Protein AF-A0A920S1W5-F1 (afdb_monomer)

Sequence (47 aa):
MNSPFVVTSGEPAGIGPDICLSIAKRKDNSDFVIFGNIDLLNQRANT

pLDDT: mean 93.22, std 6.95, range [61.94, 97.94]

Mean predicted aligned error: 3.22 Å

Secondary structure (DSSP, 8-state):
-PPPEEEE---TTSSHHHHHHHHHT-TT--SEEEES-HHHHHHHHT-

Solvent-accessible surface area (backbone atoms only — not comparable to full-atom values): 3046 Å² total; per-residue (Å²): 134,84,82,64,46,79,42,70,28,69,56,87,90,53,62,39,48,59,50,54,56,52,48,71,70,43,93,84,54,73,71,64,45,79,50,65,63,64,67,61,49,53,54,63,73,75,109

Radius of gyration: 10.86 Å; Cα contacts (8 Å, |Δi|>4): 47; chains: 1; bounding box: 33×18×25 Å

Nearest PDB structures (foldseek):
  8apo-assembly1_Ac  TM=3.244E-01  e=2.347E+00  Polytomella magna

Foldseek 3Di:
DDDAAEAELPDLVDCSLVVVVVLVPDPPHDRHDYDYDPVSSVVNVVD

Structu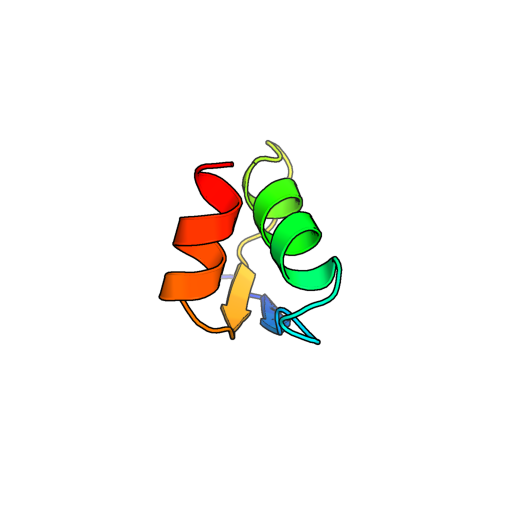re (mmCIF, N/CA/C/O backbone):
data_AF-A0A920S1W5-F1
#
_entry.id   AF-A0A920S1W5-F1
#
loop_
_atom_site.group_PDB
_atom_site.id
_atom_site.type_symbol
_atom_site.label_atom_id
_atom_site.label_alt_id
_atom_site.label_comp_id
_atom_site.label_asym_id
_atom_site.label_entity_id
_atom_site.label_seq_id
_atom_site.pdbx_PDB_ins_code
_atom_site.Cartn_x
_atom_site.Cartn_y
_atom_site.Cartn_z
_atom_site.occupancy
_atom_site.B_iso_or_equiv
_atom_site.auth_seq_id
_atom_site.auth_comp_id
_atom_site.auth_asym_id
_atom_site.auth_atom_id
_atom_site.pdbx_PDB_model_num
ATOM 1 N N . MET A 1 1 ? -24.538 7.070 8.614 1.00 61.94 1 MET A N 1
ATOM 2 C CA . MET A 1 1 ? -23.438 6.238 8.087 1.00 61.94 1 MET A CA 1
ATOM 3 C C . MET A 1 1 ? -22.755 7.065 7.013 1.00 61.94 1 MET A C 1
ATOM 5 O O . MET A 1 1 ? -23.449 7.496 6.100 1.00 61.94 1 MET A O 1
ATOM 9 N N . ASN A 1 2 ? -21.478 7.409 7.187 1.00 80.38 2 ASN A N 1
ATOM 10 C CA . ASN A 1 2 ? -20.751 8.194 6.186 1.00 80.38 2 ASN A CA 1
ATOM 11 C C . ASN A 1 2 ? -20.355 7.277 5.023 1.00 80.38 2 ASN A C 1
ATOM 13 O O . ASN A 1 2 ? -20.053 6.107 5.246 1.00 80.38 2 ASN A O 1
ATOM 17 N N . SER A 1 3 ? -20.384 7.786 3.792 1.00 87.12 3 SER A N 1
ATOM 18 C CA . SER A 1 3 ? -19.872 7.028 2.643 1.00 87.12 3 SER A CA 1
ATOM 19 C C . SER A 1 3 ? -18.340 7.031 2.682 1.00 87.12 3 SER A C 1
ATOM 21 O O . SER A 1 3 ? -17.771 8.100 2.918 1.00 87.12 3 SER A O 1
ATOM 23 N N . PRO A 1 4 ? -17.667 5.886 2.472 1.00 90.81 4 PRO A N 1
ATOM 24 C CA . PRO A 1 4 ? -16.212 5.839 2.491 1.00 90.81 4 PRO A CA 1
ATOM 25 C C . PRO A 1 4 ? -15.630 6.556 1.269 1.00 90.81 4 PRO A C 1
ATOM 27 O O . PRO A 1 4 ? -16.198 6.513 0.175 1.00 90.81 4 PRO A O 1
ATOM 30 N N . PHE A 1 5 ? -14.466 7.178 1.439 1.00 92.19 5 PHE A N 1
ATOM 31 C CA . PHE A 1 5 ? -13.714 7.735 0.314 1.00 92.19 5 PHE A CA 1
ATOM 32 C C . PHE A 1 5 ? -12.986 6.620 -0.433 1.00 92.19 5 PHE A C 1
ATOM 34 O O . PHE A 1 5 ? -12.355 5.769 0.185 1.00 92.19 5 PHE A O 1
ATOM 41 N N . VAL A 1 6 ? -13.025 6.631 -1.763 1.00 95.50 6 VAL A N 1
ATOM 42 C CA . VAL A 1 6 ? -12.226 5.700 -2.570 1.00 95.50 6 VAL A CA 1
ATOM 43 C C . VAL A 1 6 ? -10.940 6.393 -2.996 1.00 95.50 6 VAL A C 1
ATOM 45 O O . VAL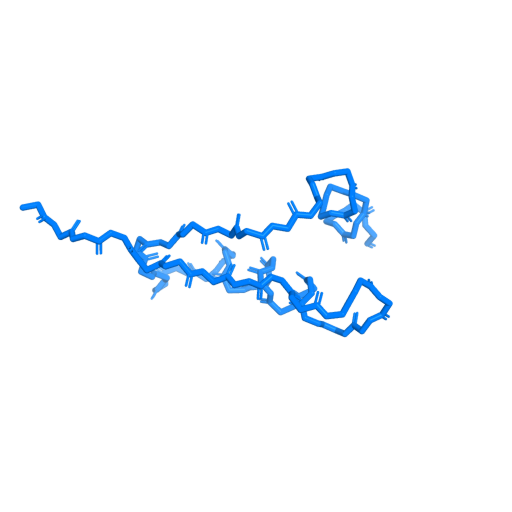 A 1 6 ? -10.976 7.476 -3.579 1.00 95.50 6 VAL A O 1
ATOM 48 N N . VAL A 1 7 ? -9.805 5.759 -2.714 1.00 95.31 7 VAL A N 1
ATOM 49 C CA . VAL A 1 7 ? -8.469 6.253 -3.057 1.00 95.31 7 VAL A CA 1
ATOM 50 C C . VAL A 1 7 ? -7.809 5.251 -3.992 1.00 95.31 7 VAL A C 1
ATOM 52 O O . VAL A 1 7 ? -7.629 4.091 -3.640 1.00 95.31 7 VAL A O 1
ATOM 55 N N . THR A 1 8 ? -7.421 5.677 -5.188 1.00 97.31 8 THR A N 1
ATOM 56 C CA . THR A 1 8 ? -6.621 4.835 -6.086 1.00 97.31 8 THR A CA 1
ATOM 57 C C . THR A 1 8 ? -5.156 4.861 -5.662 1.00 97.31 8 THR A C 1
ATOM 59 O O . THR A 1 8 ? -4.618 5.947 -5.446 1.00 97.31 8 THR A O 1
ATOM 62 N N . SER A 1 9 ? -4.478 3.710 -5.618 1.00 97.12 9 SER A N 1
ATOM 63 C CA . SER A 1 9 ? -3.059 3.644 -5.216 1.00 97.12 9 SER A CA 1
ATOM 64 C C . SER A 1 9 ? -2.091 4.328 -6.194 1.00 97.12 9 SER A C 1
ATOM 66 O O . SER A 1 9 ? -0.925 4.521 -5.862 1.00 97.12 9 SER A O 1
ATOM 68 N N . GLY A 1 10 ? -2.562 4.696 -7.390 1.00 96.81 10 GLY 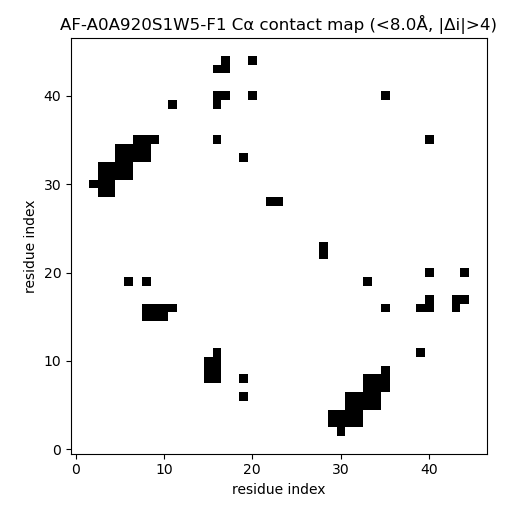A N 1
ATOM 69 C CA . GLY A 1 10 ? -1.769 5.357 -8.427 1.00 96.81 10 GLY A CA 1
ATOM 70 C C . GLY A 1 10 ? -0.819 4.403 -9.157 1.00 96.81 10 GLY A C 1
ATOM 71 O O . GLY A 1 10 ? -1.096 3.210 -9.267 1.00 96.81 10 GLY A O 1
ATOM 72 N N . GLU A 1 11 ? 0.289 4.951 -9.661 1.00 97.56 11 GLU A N 1
ATOM 73 C CA . GLU A 1 11 ? 1.339 4.216 -10.380 1.00 97.56 11 GLU A CA 1
ATOM 74 C C . GLU A 1 11 ? 1.997 3.146 -9.480 1.00 97.56 11 GLU A C 1
ATOM 76 O O . GLU A 1 11 ? 2.593 3.513 -8.460 1.00 97.56 11 GLU A O 1
ATOM 81 N N . PRO A 1 12 ? 1.944 1.846 -9.842 1.00 96.62 12 PRO A N 1
ATOM 82 C CA . PRO A 1 12 ? 2.494 0.744 -9.047 1.00 96.62 12 PRO A CA 1
ATOM 83 C C . PRO A 1 12 ? 3.970 0.876 -8.672 1.00 96.62 12 PRO A C 1
ATOM 85 O O . PRO A 1 12 ? 4.362 0.451 -7.582 1.00 96.62 12 PRO A O 1
ATOM 88 N N . ALA A 1 13 ? 4.796 1.441 -9.558 1.00 96.50 13 ALA A N 1
ATOM 89 C CA . ALA A 1 13 ? 6.220 1.653 -9.296 1.00 96.50 13 ALA A CA 1
ATOM 90 C C . ALA A 1 13 ? 6.494 2.911 -8.449 1.00 96.50 13 ALA A C 1
ATOM 92 O O . ALA A 1 13 ? 7.552 3.014 -7.829 1.00 96.50 13 ALA A O 1
ATOM 93 N N . GLY A 1 14 ? 5.541 3.844 -8.391 1.00 97.38 14 GLY A N 1
ATOM 94 C CA . GLY A 1 14 ? 5.657 5.098 -7.653 1.00 97.38 14 GLY A CA 1
ATOM 95 C C . GLY A 1 14 ? 5.517 4.937 -6.137 1.00 97.38 14 GLY A C 1
ATOM 96 O O . GLY A 1 14 ? 5.515 3.833 -5.599 1.00 97.38 14 GLY A O 1
ATOM 97 N N . ILE A 1 15 ? 5.387 6.072 -5.445 1.00 97.62 15 ILE A N 1
ATOM 98 C CA . ILE A 1 15 ? 5.242 6.140 -3.977 1.00 97.62 15 ILE A CA 1
ATOM 99 C C . ILE A 1 15 ? 3.780 6.115 -3.501 1.00 97.62 15 ILE A C 1
ATOM 101 O O . ILE A 1 15 ? 3.511 6.103 -2.303 1.00 97.62 15 ILE A O 1
ATOM 105 N N . GLY A 1 16 ? 2.820 6.154 -4.431 1.00 97.62 16 GLY A N 1
ATOM 106 C CA . GLY A 1 16 ? 1.387 6.160 -4.123 1.00 97.62 16 GLY A CA 1
ATOM 107 C C . GLY A 1 16 ? 0.943 4.995 -3.224 1.00 97.62 16 GLY A C 1
ATOM 108 O O . GLY A 1 16 ? 0.259 5.256 -2.229 1.00 97.62 16 GLY A O 1
ATOM 109 N N . PRO A 1 17 ? 1.369 3.739 -3.484 1.00 97.75 17 PRO A N 1
ATOM 110 C CA . PRO A 1 17 ? 1.077 2.604 -2.608 1.00 97.75 17 PRO A CA 1
ATOM 111 C C . PRO A 1 17 ? 1.583 2.806 -1.169 1.00 97.75 17 PRO A C 1
ATOM 113 O O . PRO A 1 17 ? 0.837 2.576 -0.218 1.00 97.75 17 PRO A O 1
ATOM 116 N N . ASP A 1 18 ? 2.808 3.305 -0.994 1.00 97.50 18 ASP A N 1
ATOM 117 C CA . ASP A 1 18 ? 3.423 3.544 0.319 1.00 97.50 18 ASP A CA 1
ATOM 118 C C . ASP A 1 18 ? 2.714 4.663 1.088 1.00 97.50 18 ASP A C 1
ATOM 120 O O . ASP A 1 18 ? 2.503 4.558 2.300 1.00 97.50 18 ASP A O 1
ATOM 124 N N . ILE A 1 19 ? 2.288 5.719 0.387 1.00 96.62 19 ILE A N 1
ATOM 125 C CA . ILE A 1 19 ? 1.477 6.797 0.967 1.00 96.62 19 ILE A CA 1
ATOM 126 C C . ILE A 1 19 ? 0.133 6.241 1.448 1.00 96.62 19 ILE A C 1
ATOM 128 O O . ILE A 1 19 ? -0.270 6.528 2.576 1.00 96.62 19 ILE A O 1
ATOM 132 N N . CYS A 1 20 ? -0.541 5.412 0.644 1.00 95.94 20 CYS A N 1
ATOM 133 C CA . CYS A 1 20 ? -1.815 4.800 1.032 1.00 95.94 20 CYS A CA 1
ATOM 134 C C . CYS A 1 20 ? -1.663 3.936 2.295 1.00 95.94 20 CYS A C 1
ATOM 136 O O . CYS A 1 20 ? -2.448 4.070 3.236 1.00 95.94 20 CYS A O 1
ATOM 138 N N . LEU A 1 21 ? -0.613 3.110 2.355 1.00 95.56 21 LEU A N 1
ATOM 139 C CA . LEU A 1 21 ? -0.281 2.299 3.532 1.00 95.56 21 LEU A CA 1
ATOM 140 C C . LEU A 1 21 ? 0.068 3.161 4.756 1.00 95.56 21 LEU A C 1
ATOM 142 O O . LEU A 1 21 ? -0.322 2.838 5.878 1.00 95.56 21 LEU A O 1
ATOM 146 N N . SER A 1 22 ? 0.772 4.274 4.555 1.00 95.44 22 SER A N 1
ATOM 147 C CA . SER A 1 22 ? 1.136 5.203 5.631 1.00 95.44 22 SER A CA 1
ATOM 148 C C . SER A 1 22 ? -0.089 5.907 6.215 1.00 95.44 22 SER A C 1
ATOM 150 O O . SER A 1 22 ? -0.211 6.020 7.434 1.00 95.44 22 SER A O 1
ATOM 152 N N . ILE A 1 23 ? -1.031 6.333 5.366 1.00 93.69 23 ILE A N 1
ATOM 153 C CA . ILE A 1 23 ? -2.299 6.936 5.800 1.00 93.69 23 ILE A CA 1
ATOM 154 C C . ILE A 1 23 ? -3.140 5.912 6.571 1.00 93.69 23 ILE A C 1
ATOM 156 O O . ILE A 1 23 ? -3.686 6.248 7.621 1.00 93.69 23 ILE A O 1
ATOM 160 N N . ALA A 1 24 ? -3.176 4.651 6.124 1.00 92.69 24 ALA A N 1
ATOM 161 C CA . ALA A 1 24 ? -3.896 3.580 6.819 1.00 92.69 24 ALA A CA 1
ATOM 162 C C . ALA A 1 24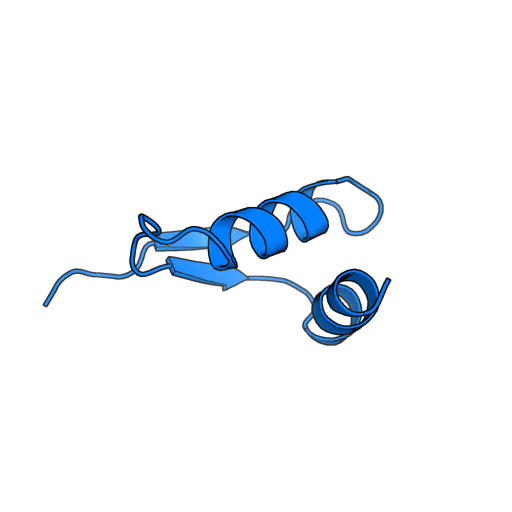 ? -3.388 3.338 8.257 1.00 92.69 24 ALA A C 1
ATOM 164 O O . ALA A 1 24 ? -4.154 2.896 9.108 1.00 92.69 24 ALA A O 1
ATOM 165 N N . LYS A 1 25 ? -2.125 3.674 8.563 1.00 91.94 25 LYS A N 1
ATOM 166 C CA . LYS A 1 25 ? -1.530 3.547 9.910 1.00 91.94 25 LYS A CA 1
ATOM 167 C C . LYS A 1 25 ? -1.794 4.745 10.834 1.00 91.94 25 LYS A C 1
ATOM 169 O O . LYS A 1 25 ? -1.459 4.684 12.018 1.00 91.94 25 LYS A O 1
ATOM 174 N N . ARG A 1 26 ? -2.351 5.850 10.330 1.00 93.12 26 ARG A N 1
ATOM 175 C CA . ARG A 1 26 ? -2.626 7.040 11.149 1.00 93.12 26 ARG A CA 1
ATOM 176 C C . ARG A 1 26 ? -3.819 6.816 12.079 1.00 93.12 26 ARG A C 1
ATOM 178 O O . ARG A 1 26 ? -4.817 6.233 11.680 1.00 93.12 26 ARG A O 1
ATOM 185 N N . LYS A 1 27 ? -3.741 7.351 13.302 1.00 91.12 27 LYS A N 1
ATOM 186 C CA . LYS A 1 27 ? -4.847 7.309 14.280 1.00 91.12 27 LYS A CA 1
ATOM 187 C C . LYS A 1 27 ? -6.043 8.178 13.881 1.00 91.12 27 LYS A C 1
ATOM 189 O O . LYS A 1 27 ? -7.141 7.939 14.362 1.00 91.12 27 LYS A O 1
ATOM 194 N N . ASP A 1 28 ? -5.812 9.196 13.057 1.00 90.62 28 ASP A N 1
ATOM 195 C CA . ASP A 1 28 ? -6.808 10.160 12.584 1.00 90.62 28 ASP A CA 1
ATOM 196 C C . ASP A 1 28 ? -7.245 9.889 11.136 1.00 90.62 28 ASP A C 1
ATOM 198 O O . ASP A 1 28 ? -7.685 10.802 10.437 1.00 90.62 28 ASP A O 1
ATOM 202 N N . ASN A 1 29 ? -7.091 8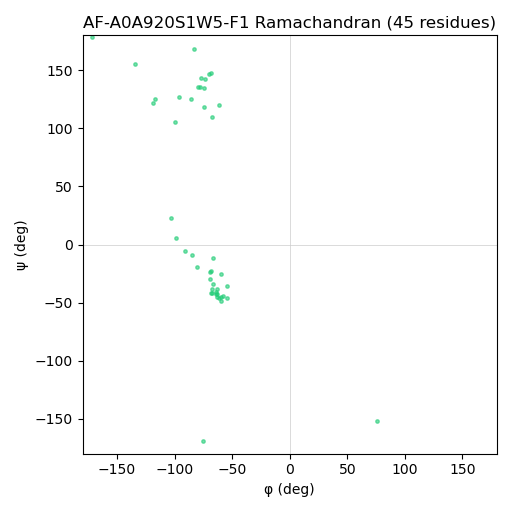.649 10.655 1.00 85.81 29 ASN A N 1
ATOM 203 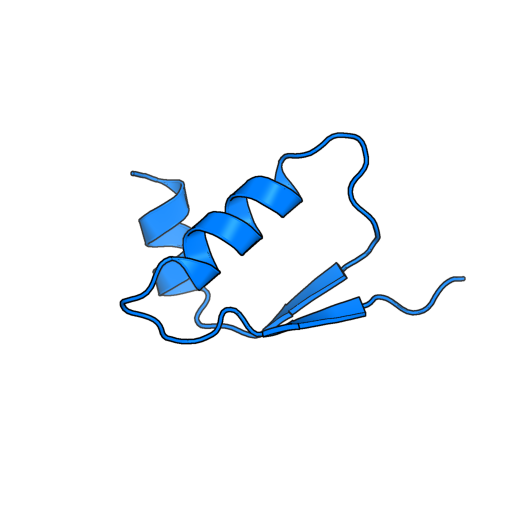C CA . ASN A 1 29 ? -7.567 8.303 9.324 1.00 85.81 29 ASN A CA 1
ATOM 204 C C . ASN A 1 29 ? -9.108 8.318 9.261 1.00 85.81 29 ASN A C 1
ATOM 206 O O . ASN A 1 29 ? -9.808 8.090 10.245 1.00 85.81 29 ASN A O 1
ATOM 210 N N . SER A 1 30 ? -9.636 8.681 8.093 1.00 82.00 30 SER A N 1
ATOM 211 C CA . SER A 1 30 ? -11.068 8.583 7.787 1.00 82.00 30 SER A CA 1
ATOM 212 C C . SER A 1 30 ? -11.409 7.160 7.332 1.00 82.00 30 SER A C 1
ATOM 214 O O . SER A 1 30 ? -10.507 6.409 6.978 1.00 82.00 30 SER A O 1
ATOM 216 N N . ASP A 1 31 ? -12.689 6.801 7.230 1.00 87.25 31 ASP A N 1
ATOM 217 C CA . ASP A 1 31 ? -13.076 5.572 6.526 1.00 87.25 31 ASP A CA 1
ATOM 218 C C . ASP A 1 31 ? -12.778 5.728 5.020 1.00 87.25 31 ASP A C 1
ATOM 220 O O . ASP A 1 31 ? -13.440 6.502 4.316 1.00 87.25 31 ASP A O 1
ATOM 224 N N . PHE A 1 32 ? -11.768 5.012 4.511 1.00 93.25 32 PHE A N 1
ATOM 225 C CA . PHE A 1 32 ? -11.431 4.984 3.086 1.00 93.25 32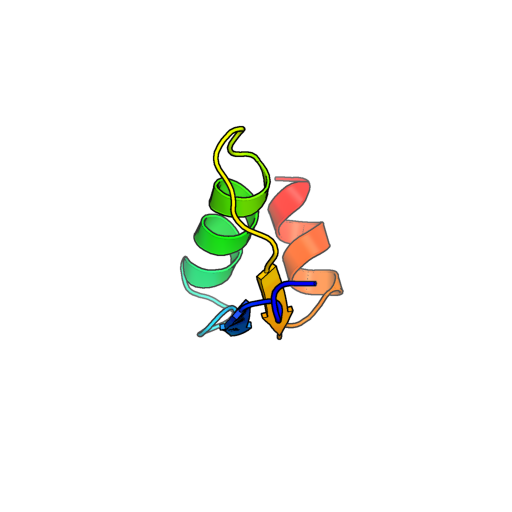 PHE A CA 1
ATOM 226 C C . PHE A 1 32 ? -11.163 3.567 2.574 1.00 93.25 32 PHE A C 1
ATOM 228 O O . PHE A 1 32 ? -10.778 2.666 3.317 1.00 93.25 32 PHE A O 1
ATOM 235 N N . VAL A 1 33 ? -11.365 3.385 1.272 1.00 95.06 33 VAL A N 1
ATOM 236 C CA . VAL A 1 33 ? -11.134 2.139 0.541 1.00 95.06 33 VAL A CA 1
ATOM 237 C C . VAL A 1 33 ? -10.039 2.386 -0.485 1.00 95.06 33 VAL A C 1
ATOM 239 O O . VAL A 1 33 ? -10.153 3.290 -1.313 1.00 95.06 33 VAL A O 1
ATOM 242 N N . ILE A 1 34 ? -8.983 1.574 -0.450 1.00 95.94 34 ILE A N 1
ATOM 243 C CA . ILE A 1 34 ? -7.916 1.637 -1.451 1.00 95.94 34 ILE A CA 1
ATOM 244 C C . ILE A 1 34 ? -8.307 0.778 -2.655 1.00 95.94 34 ILE A C 1
ATOM 246 O O . ILE A 1 34 ? -8.565 -0.416 -2.518 1.00 95.94 34 ILE A O 1
ATOM 250 N N . PHE A 1 35 ? -8.300 1.378 -3.841 1.00 97.38 35 PHE A N 1
ATOM 251 C CA . PHE A 1 35 ? -8.404 0.688 -5.122 1.00 97.38 35 PHE A CA 1
ATOM 252 C C . PHE A 1 35 ? -7.006 0.535 -5.729 1.00 97.38 35 PHE A C 1
ATOM 254 O O . PHE A 1 35 ? -6.405 1.498 -6.208 1.00 97.38 35 PHE A O 1
ATOM 261 N N . GLY A 1 36 ? -6.473 -0.685 -5.669 1.00 96.19 36 GLY A N 1
ATOM 262 C CA . GLY A 1 36 ? -5.126 -1.023 -6.119 1.00 96.19 36 GLY A CA 1
ATOM 263 C C . GLY A 1 36 ? -4.887 -2.532 -6.110 1.00 96.19 36 GLY A C 1
ATOM 264 O O . GLY A 1 36 ? -5.759 -3.310 -5.727 1.00 96.19 36 GLY A O 1
ATOM 265 N N . ASN A 1 37 ? -3.698 -2.953 -6.539 1.00 97.75 37 ASN A N 1
ATOM 266 C CA . ASN A 1 37 ? -3.298 -4.358 -6.496 1.00 97.75 37 ASN A CA 1
ATOM 267 C C . ASN A 1 37 ? -2.973 -4.765 -5.045 1.00 97.75 37 ASN A C 1
ATOM 269 O O . ASN A 1 37 ? -2.055 -4.215 -4.434 1.00 97.75 37 ASN A O 1
ATOM 273 N N . ILE A 1 38 ? -3.722 -5.728 -4.502 1.00 96.88 38 ILE A N 1
ATOM 274 C CA . ILE A 1 38 ? -3.578 -6.165 -3.108 1.00 96.88 38 ILE A CA 1
ATOM 275 C C . ILE A 1 38 ? -2.234 -6.853 -2.835 1.00 96.88 38 ILE A C 1
ATOM 277 O O . ILE A 1 38 ? -1.659 -6.654 -1.768 1.00 96.88 38 ILE A O 1
ATOM 281 N N . ASP A 1 39 ? -1.691 -7.590 -3.804 1.00 97.94 39 ASP A N 1
ATOM 282 C CA . ASP A 1 39 ? -0.404 -8.276 -3.667 1.00 97.94 39 ASP A CA 1
ATOM 28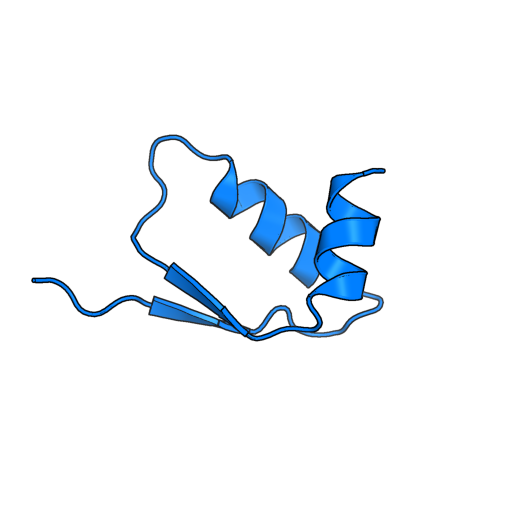3 C C . ASP A 1 39 ? 0.746 -7.267 -3.587 1.00 97.94 39 ASP A C 1
ATOM 285 O O . ASP A 1 39 ? 1.613 -7.386 -2.723 1.00 97.94 39 ASP A O 1
ATOM 289 N N . LEU A 1 40 ? 0.707 -6.211 -4.409 1.00 97.44 40 LEU A N 1
ATOM 290 C CA . LEU A 1 40 ? 1.665 -5.103 -4.344 1.00 97.44 40 LEU A CA 1
ATOM 291 C C . LEU A 1 40 ? 1.601 -4.379 -2.993 1.00 97.44 40 LEU A C 1
ATOM 293 O O . LEU A 1 40 ? 2.639 -4.094 -2.397 1.00 97.44 40 LEU A O 1
ATOM 297 N N . LEU A 1 41 ? 0.395 -4.071 -2.507 1.00 97.50 41 LEU A N 1
ATOM 298 C CA . LEU A 1 41 ? 0.210 -3.400 -1.217 1.00 97.50 41 LEU A CA 1
ATOM 299 C C . LEU A 1 41 ? 0.730 -4.265 -0.061 1.00 97.50 41 LEU A C 1
ATOM 301 O O . LEU A 1 41 ? 1.433 -3.756 0.809 1.00 97.50 41 LEU A O 1
ATOM 305 N N . ASN A 1 42 ? 0.457 -5.571 -0.085 1.00 97.25 42 ASN A N 1
ATOM 306 C CA . ASN A 1 42 ? 0.990 -6.516 0.895 1.00 97.25 42 ASN A CA 1
ATOM 307 C C . ASN A 1 42 ? 2.518 -6.613 0.821 1.00 97.25 42 ASN A C 1
ATOM 309 O O . ASN A 1 42 ? 3.184 -6.613 1.855 1.00 97.25 42 ASN A O 1
ATOM 313 N N . GLN A 1 43 ? 3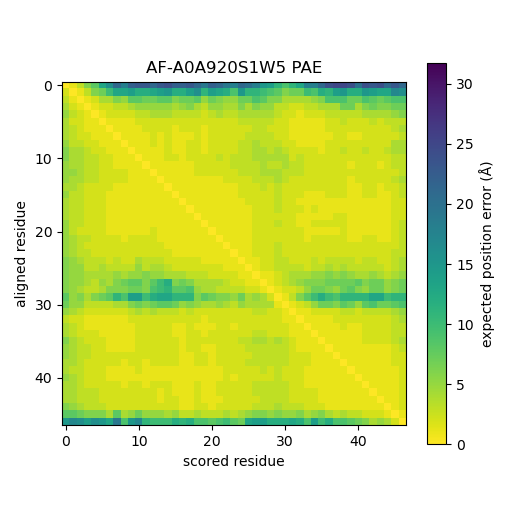.091 -6.665 -0.382 1.00 97.56 43 GLN A N 1
ATOM 314 C CA . GLN A 1 43 ? 4.540 -6.689 -0.564 1.00 97.56 43 GLN A CA 1
ATOM 315 C C . GLN A 1 43 ? 5.193 -5.433 0.030 1.00 97.56 43 GLN A C 1
ATOM 317 O O . GLN A 1 43 ? 6.148 -5.547 0.800 1.00 97.56 43 GLN A O 1
ATOM 322 N N . ARG A 1 44 ? 4.663 -4.241 -0.280 1.00 96.69 44 ARG A N 1
ATOM 323 C CA . ARG A 1 44 ? 5.208 -2.973 0.232 1.00 96.69 44 ARG A CA 1
ATOM 324 C C . ARG A 1 44 ? 4.992 -2.787 1.733 1.00 96.69 44 ARG A C 1
ATOM 326 O O . ARG A 1 44 ? 5.819 -2.169 2.386 1.00 96.69 44 ARG A O 1
ATOM 333 N N . ALA A 1 45 ? 3.926 -3.347 2.305 1.00 95.88 45 ALA A N 1
ATOM 334 C CA . ALA A 1 45 ? 3.681 -3.288 3.747 1.00 95.88 45 ALA A CA 1
ATOM 335 C C . ALA A 1 45 ? 4.682 -4.111 4.581 1.00 95.88 45 ALA A C 1
ATOM 337 O O . ALA A 1 45 ? 4.841 -3.828 5.769 1.00 95.88 45 ALA A O 1
ATOM 338 N N . ASN A 1 46 ? 5.318 -5.114 3.967 1.00 91.56 46 ASN A N 1
ATOM 339 C CA . ASN A 1 46 ? 6.269 -6.033 4.600 1.00 91.56 46 ASN A CA 1
ATOM 340 C C . ASN A 1 46 ? 7.746 -5.663 4.356 1.00 91.56 46 ASN A C 1
ATOM 342 O O . ASN A 1 46 ? 8.627 -6.441 4.723 1.00 91.56 46 ASN A O 1
ATOM 346 N N . THR A 1 47 ? 8.011 -4.523 3.711 1.00 72.12 47 THR A N 1
ATOM 347 C CA . THR A 1 47 ? 9.359 -3.954 3.538 1.00 72.12 47 THR A CA 1
ATOM 348 C C . THR A 1 47 ? 9.620 -2.921 4.629 1.00 72.12 47 THR A C 1
ATOM 350 O O . THR A 1 47 ? 10.745 -2.921 5.172 1.00 72.12 47 THR A O 1
#